Protein AF-A0A536WJ36-F1 (afdb_monomer_lite)

Structure (mmCIF, N/CA/C/O backbone):
data_AF-A0A536WJ36-F1
#
_entry.id   AF-A0A536WJ36-F1
#
loop_
_atom_site.group_PDB
_atom_site.id
_atom_site.type_symbol
_atom_site.label_atom_id
_atom_site.label_alt_id
_atom_site.label_comp_id
_atom_site.label_asym_id
_atom_site.label_entity_id
_atom_site.label_seq_id
_atom_site.pdbx_PDB_ins_code
_atom_site.Cartn_x
_atom_site.Cartn_y
_atom_site.Cartn_z
_atom_site.occupancy
_atom_site.B_iso_or_equiv
_atom_site.auth_seq_id
_atom_site.auth_comp_id
_atom_site.auth_asym_id
_atom_site.auth_atom_id
_atom_site.pdbx_PDB_model_num
ATOM 1 N N . MET A 1 1 ? -19.404 57.285 15.673 1.00 47.88 1 MET A N 1
ATOM 2 C CA . MET A 1 1 ? -17.979 57.408 15.277 1.00 47.88 1 MET A CA 1
ATOM 3 C C . MET A 1 1 ? -17.248 56.062 15.151 1.00 47.88 1 MET A C 1
ATOM 5 O O . MET A 1 1 ? -16.530 55.891 14.179 1.00 47.88 1 MET A O 1
ATOM 9 N N . LYS A 1 2 ? -17.469 55.062 16.027 1.00 43.62 2 LYS A N 1
ATOM 10 C CA . LYS A 1 2 ? -16.792 53.740 15.945 1.00 43.62 2 LYS A CA 1
ATOM 11 C C . LYS A 1 2 ? -17.089 52.897 14.683 1.00 43.62 2 LYS A C 1
ATOM 13 O O . LYS A 1 2 ? -16.228 52.141 14.256 1.00 43.62 2 LYS A O 1
ATOM 18 N N . LYS A 1 3 ? -18.266 53.045 14.057 1.00 44.28 3 LYS A N 1
ATOM 19 C CA . LYS A 1 3 ? -18.639 52.286 12.840 1.00 44.28 3 LYS A CA 1
ATOM 20 C C . LYS A 1 3 ? -17.937 52.771 11.559 1.00 44.28 3 LYS A C 1
ATOM 22 O O . LYS A 1 3 ? -17.765 51.987 10.639 1.00 44.28 3 LYS A O 1
ATOM 27 N N . ILE A 1 4 ? -17.497 54.033 11.518 1.00 52.81 4 ILE A N 1
ATOM 28 C CA . ILE A 1 4 ? -16.804 54.613 10.351 1.00 52.81 4 ILE A CA 1
ATOM 29 C C . ILE A 1 4 ? -15.327 54.191 10.339 1.00 52.81 4 ILE A C 1
ATOM 31 O O . ILE A 1 4 ? -14.784 53.871 9.288 1.00 52.81 4 ILE A O 1
ATOM 35 N N . VAL A 1 5 ? -14.705 54.080 11.517 1.00 52.16 5 VAL A N 1
ATOM 36 C CA . VAL A 1 5 ? -13.317 53.605 11.652 1.00 52.16 5 VAL A CA 1
ATOM 37 C C . VAL A 1 5 ? -13.184 52.130 11.242 1.00 52.16 5 VAL A C 1
ATOM 39 O O . VAL A 1 5 ? -12.212 51.767 10.592 1.00 52.16 5 VAL A O 1
ATOM 42 N N . PHE A 1 6 ? -14.185 51.291 11.536 1.00 48.16 6 PHE A N 1
ATOM 43 C CA . PHE A 1 6 ? -14.167 49.874 11.145 1.00 48.16 6 PHE A CA 1
ATOM 44 C C . PHE A 1 6 ? -14.303 49.670 9.623 1.00 48.16 6 PHE A C 1
ATOM 46 O O . PHE A 1 6 ? -13.659 48.792 9.056 1.00 48.16 6 PHE A O 1
ATOM 53 N N . GLY A 1 7 ? -15.081 50.521 8.941 1.00 46.41 7 GLY A N 1
ATOM 54 C CA . GLY A 1 7 ? -15.243 50.459 7.483 1.00 46.41 7 GLY A CA 1
ATOM 55 C C . GLY A 1 7 ? -13.976 50.831 6.705 1.00 46.41 7 GLY A C 1
ATOM 56 O O . GLY A 1 7 ? -13.679 50.218 5.682 1.00 46.41 7 GLY A O 1
ATOM 57 N N . ILE A 1 8 ? -13.188 51.784 7.215 1.00 54.66 8 ILE A N 1
ATOM 58 C CA . ILE A 1 8 ? -11.946 52.235 6.565 1.00 54.66 8 ILE A CA 1
ATOM 59 C C . ILE A 1 8 ? -10.823 51.193 6.716 1.00 54.66 8 ILE A C 1
ATOM 61 O O . ILE A 1 8 ? -10.043 50.994 5.787 1.00 54.66 8 ILE A O 1
ATOM 65 N N . VAL A 1 9 ? -10.783 50.455 7.831 1.00 54.03 9 VAL A N 1
ATOM 66 C CA . VAL A 1 9 ? -9.806 49.369 8.033 1.00 54.03 9 VAL A CA 1
ATOM 67 C C . VAL A 1 9 ? -10.095 48.171 7.116 1.00 54.03 9 VAL A C 1
ATOM 69 O O . VAL A 1 9 ? -9.166 47.603 6.546 1.00 54.03 9 VAL A O 1
ATOM 72 N N . CYS A 1 10 ? -11.367 47.824 6.888 1.00 50.38 10 CYS A N 1
ATOM 73 C CA . CYS A 1 10 ? -11.729 46.757 5.946 1.00 50.38 10 CYS A CA 1
ATOM 74 C C . CYS A 1 10 ? -11.458 47.127 4.477 1.00 50.38 10 CYS A C 1
ATOM 76 O O . CYS A 1 10 ? -11.066 46.259 3.701 1.00 50.38 10 CYS A O 1
ATOM 78 N N . ALA A 1 11 ? -11.606 48.399 4.094 1.00 50.59 11 ALA A N 1
ATOM 79 C CA . ALA A 1 11 ? -11.288 48.850 2.737 1.00 50.59 11 ALA A CA 1
ATOM 80 C C . ALA A 1 11 ? -9.773 48.842 2.445 1.00 50.59 11 ALA A C 1
ATOM 82 O O . ALA A 1 11 ? -9.368 48.547 1.324 1.00 50.59 11 ALA A O 1
ATOM 83 N N . ALA A 1 12 ? -8.929 49.091 3.454 1.00 52.31 12 ALA A N 1
ATOM 84 C CA . ALA A 1 12 ? -7.472 49.031 3.310 1.00 52.31 12 ALA A CA 1
ATOM 85 C C . ALA A 1 12 ? -6.935 47.591 3.170 1.00 52.31 12 ALA A C 1
ATOM 87 O O . ALA A 1 12 ? -5.929 47.373 2.500 1.00 52.31 12 ALA A O 1
ATOM 88 N N . LEU A 1 13 ? -7.624 46.598 3.743 1.00 53.34 13 LEU A N 1
ATOM 89 C CA . LEU A 1 13 ? -7.269 45.176 3.612 1.00 53.34 13 LEU A CA 1
ATOM 90 C C . LEU A 1 13 ? -7.636 44.579 2.243 1.00 53.34 13 LEU A C 1
ATOM 92 O O . LEU A 1 13 ? -7.017 43.608 1.819 1.00 53.34 13 LEU A O 1
ATOM 96 N N . LEU A 1 14 ? -8.607 45.166 1.537 1.00 54.19 14 LEU A N 1
ATOM 97 C CA . LEU A 1 14 ? -9.043 44.719 0.206 1.00 54.19 14 LEU A CA 1
ATOM 98 C C . LEU A 1 14 ? -8.206 45.302 -0.946 1.00 54.19 14 LEU A C 1
ATOM 100 O O . LEU A 1 14 ? -8.340 44.856 -2.081 1.00 54.19 14 LEU A O 1
ATOM 104 N N . LEU A 1 15 ? -7.337 46.276 -0.659 1.00 52.44 15 LEU A N 1
ATOM 105 C CA . LEU A 1 15 ? -6.450 46.932 -1.629 1.00 52.44 15 LEU A CA 1
ATOM 106 C C . LEU A 1 15 ? -4.984 46.485 -1.516 1.00 52.44 15 LEU A C 1
ATOM 108 O O . LEU A 1 15 ? -4.113 47.090 -2.138 1.00 52.44 15 LEU A O 1
ATOM 112 N N . ALA A 1 16 ? -4.689 45.433 -0.747 1.00 52.72 16 ALA A N 1
ATOM 113 C CA . ALA A 1 16 ? -3.344 44.876 -0.689 1.00 52.72 16 ALA A CA 1
ATOM 114 C C . ALA A 1 16 ? -2.999 44.210 -2.039 1.00 52.72 16 ALA A C 1
ATOM 116 O O . ALA A 1 16 ? -3.649 43.226 -2.409 1.00 52.72 16 ALA A O 1
ATOM 117 N N . PRO A 1 17 ? -2.003 44.707 -2.800 1.00 55.34 17 PRO A N 1
ATOM 118 C CA . PRO A 1 17 ? -1.558 44.016 -4.000 1.00 55.34 17 PRO A CA 1
ATOM 119 C C . PRO A 1 17 ? -1.000 42.637 -3.611 1.00 55.34 17 PRO A C 1
ATOM 121 O O . PRO A 1 17 ? -0.400 42.503 -2.539 1.00 55.34 17 PRO A O 1
ATOM 124 N N . PRO A 1 18 ? -1.167 41.603 -4.454 1.00 55.00 18 PRO A N 1
ATOM 125 C CA . PRO A 1 18 ? -0.574 40.300 -4.194 1.00 55.00 18 PRO A CA 1
ATOM 126 C C . PRO A 1 18 ? 0.939 40.466 -4.031 1.00 55.00 18 PRO A C 1
ATOM 128 O O . PRO A 1 18 ? 1.627 40.970 -4.921 1.00 55.00 18 PRO A O 1
ATOM 131 N N . ALA A 1 19 ? 1.451 40.066 -2.869 1.00 53.03 19 ALA A N 1
ATOM 132 C CA . ALA A 1 19 ? 2.875 40.053 -2.590 1.00 53.03 19 ALA A CA 1
ATOM 133 C C . ALA A 1 19 ? 3.537 38.980 -3.467 1.00 53.03 19 ALA A C 1
ATOM 135 O O . ALA A 1 19 ? 3.628 37.811 -3.095 1.00 53.03 19 ALA A O 1
ATOM 136 N N . PHE A 1 20 ? 3.970 39.363 -4.666 1.00 56.72 20 PHE A N 1
ATOM 137 C CA . P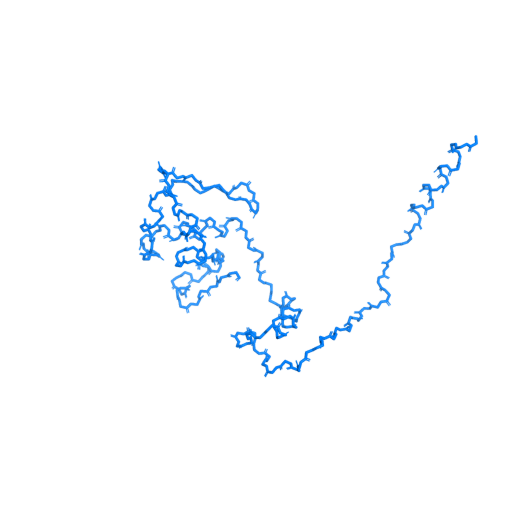HE A 1 20 ? 4.805 38.505 -5.494 1.00 56.72 20 PHE A CA 1
ATOM 138 C C . PHE A 1 20 ? 6.192 38.395 -4.856 1.00 56.72 20 PHE A C 1
ATOM 140 O O . PHE A 1 20 ? 6.824 39.399 -4.528 1.00 56.72 20 PHE A O 1
ATOM 147 N N . ALA A 1 21 ? 6.656 37.160 -4.667 1.00 44.84 21 ALA A N 1
ATOM 148 C CA . ALA A 1 21 ? 7.943 36.851 -4.059 1.00 44.84 21 ALA A CA 1
ATOM 149 C C . ALA A 1 21 ? 9.093 37.625 -4.736 1.00 44.84 21 ALA A C 1
ATOM 151 O O . ALA A 1 21 ? 9.289 37.553 -5.949 1.00 44.84 21 ALA A O 1
ATOM 152 N N . GLN A 1 22 ? 9.875 38.352 -3.934 1.00 57.62 22 GLN A N 1
ATOM 153 C CA . GLN A 1 22 ? 10.857 39.342 -4.400 1.00 57.62 22 GLN A CA 1
ATOM 154 C C . GLN A 1 22 ? 12.098 38.732 -5.084 1.00 57.62 22 GLN A C 1
ATOM 156 O O . GLN A 1 22 ? 12.878 39.447 -5.711 1.00 57.62 22 GLN A O 1
ATOM 161 N N . LYS A 1 23 ? 12.301 37.411 -4.996 1.00 50.81 23 LYS A N 1
ATOM 162 C CA . LYS A 1 23 ? 13.375 36.694 -5.698 1.00 50.81 23 LYS A CA 1
ATOM 163 C C . LYS A 1 23 ? 12.838 35.400 -6.310 1.00 50.81 23 LYS A C 1
ATOM 165 O O . LYS A 1 23 ? 12.254 34.581 -5.612 1.00 50.81 23 LYS A O 1
ATOM 170 N N . LYS A 1 24 ? 13.094 35.203 -7.611 1.00 62.97 24 LYS A N 1
ATOM 171 C CA . LYS A 1 24 ? 12.834 33.940 -8.339 1.00 62.97 24 LYS A CA 1
ATOM 172 C C . LYS A 1 24 ? 13.882 32.855 -8.057 1.00 62.97 24 LYS A C 1
ATOM 174 O O . LYS A 1 24 ? 13.737 31.729 -8.512 1.00 62.97 24 LYS A O 1
ATOM 179 N N . SER A 1 25 ? 14.953 33.208 -7.351 1.00 53.16 25 SER A N 1
ATOM 180 C CA . SER A 1 25 ? 16.072 32.329 -7.024 1.00 53.16 25 SER A CA 1
ATOM 181 C C . SER A 1 25 ? 16.055 31.996 -5.535 1.00 53.16 25 SER A C 1
ATOM 183 O O . SER A 1 25 ? 16.201 32.893 -4.700 1.00 53.16 25 SER A O 1
ATOM 185 N N . LEU A 1 26 ? 15.917 30.714 -5.215 1.00 63.44 26 LEU A N 1
ATOM 186 C CA . LEU A 1 26 ? 16.121 30.179 -3.876 1.00 63.44 26 LEU A CA 1
ATOM 187 C C . LEU A 1 26 ? 17.559 29.651 -3.785 1.00 63.44 26 LEU A C 1
ATOM 189 O O . LEU A 1 26 ? 17.943 28.791 -4.572 1.00 63.44 26 LEU A O 1
ATOM 193 N N . VAL A 1 27 ? 18.350 30.172 -2.845 1.00 64.81 27 VAL A N 1
ATOM 194 C CA . VAL A 1 27 ? 19.687 29.641 -2.538 1.00 64.81 27 VAL A CA 1
ATOM 195 C C . VAL A 1 27 ? 19.559 28.810 -1.272 1.00 64.81 27 VAL A C 1
ATOM 197 O O . VAL A 1 27 ? 19.253 29.342 -0.207 1.00 64.81 27 VAL A O 1
ATOM 200 N N . VAL A 1 28 ? 19.743 27.502 -1.410 1.00 65.75 28 VAL A N 1
ATOM 201 C CA . VAL A 1 28 ? 19.604 26.529 -0.324 1.00 65.75 28 VAL A CA 1
ATOM 202 C C . VAL A 1 28 ? 20.991 26.018 0.020 1.00 65.75 28 VAL A C 1
ATOM 204 O O . VAL A 1 28 ? 21.657 25.441 -0.833 1.00 65.75 28 VAL A O 1
ATOM 207 N N . GLY A 1 29 ? 21.421 26.229 1.262 1.00 62.94 29 GLY A N 1
ATOM 208 C CA . GLY A 1 29 ? 22.635 25.631 1.807 1.00 62.94 29 GLY A CA 1
ATOM 209 C C . GLY A 1 29 ? 22.272 24.634 2.901 1.00 62.94 29 GLY A C 1
ATOM 210 O O . GLY A 1 29 ? 21.521 24.974 3.814 1.00 62.94 29 GLY A O 1
ATOM 211 N N . MET A 1 30 ? 22.801 23.416 2.821 1.00 64.44 30 MET A N 1
ATOM 212 C CA . MET A 1 30 ? 22.748 22.448 3.914 1.00 64.44 30 MET A CA 1
ATOM 213 C C . MET A 1 30 ? 24.099 22.471 4.633 1.00 64.44 30 MET A C 1
ATOM 215 O O . MET A 1 30 ? 25.130 22.371 3.979 1.00 64.44 30 MET A O 1
ATOM 219 N N . GLY A 1 31 ? 24.112 22.605 5.964 1.00 65.75 31 GLY A N 1
ATOM 220 C CA . GLY A 1 31 ? 25.336 22.596 6.784 1.00 65.75 31 GLY A CA 1
ATOM 221 C C . GLY A 1 31 ? 25.955 21.201 6.923 1.00 65.75 31 GLY A C 1
ATOM 222 O O . GLY A 1 31 ? 26.223 20.757 8.034 1.00 65.75 31 GLY A O 1
ATOM 223 N N . SER A 1 32 ? 26.097 20.480 5.814 1.00 63.97 32 SER A N 1
ATOM 224 C CA . SER A 1 32 ? 26.619 19.121 5.748 1.00 63.97 32 SER A CA 1
ATOM 225 C C . SER A 1 32 ? 27.728 19.023 4.703 1.00 63.97 32 SER A C 1
ATOM 227 O O . SER A 1 32 ? 27.882 19.925 3.883 1.00 63.97 32 SER A O 1
ATOM 229 N N . ALA A 1 33 ? 28.515 17.948 4.755 1.00 64.75 33 ALA A N 1
ATOM 230 C CA . ALA A 1 33 ? 29.504 17.668 3.721 1.00 64.75 33 ALA A CA 1
ATOM 231 C C . ALA A 1 33 ? 28.817 17.510 2.350 1.00 64.75 33 ALA A C 1
ATOM 233 O O . ALA A 1 33 ? 27.639 17.148 2.292 1.00 64.75 33 ALA A O 1
ATOM 234 N N . ASP A 1 34 ? 29.554 17.790 1.269 1.00 61.03 34 ASP A N 1
ATOM 235 C CA . ASP A 1 34 ? 29.057 17.657 -0.105 1.00 61.03 34 ASP A CA 1
ATOM 236 C C . ASP A 1 34 ? 28.405 16.291 -0.343 1.00 61.03 34 ASP A C 1
ATOM 238 O O . ASP A 1 34 ? 28.834 15.274 0.213 1.00 61.03 34 ASP A O 1
ATOM 242 N N . ALA A 1 35 ? 27.386 16.272 -1.207 1.00 60.16 35 ALA A N 1
ATOM 243 C CA . ALA A 1 35 ? 26.695 15.047 -1.581 1.00 60.16 35 ALA A CA 1
ATOM 244 C C . ALA A 1 35 ? 27.693 14.076 -2.230 1.00 60.16 35 ALA A C 1
ATOM 246 O O . ALA A 1 35 ? 28.082 14.232 -3.388 1.00 60.16 35 ALA A O 1
ATOM 247 N N . GLY A 1 36 ? 28.129 13.068 -1.473 1.00 63.53 36 GLY A N 1
ATOM 248 C CA . GLY A 1 36 ? 29.160 12.131 -1.922 1.00 63.53 36 GLY A CA 1
ATOM 249 C C . GLY A 1 36 ? 28.674 11.200 -3.036 1.00 63.53 36 GLY A C 1
ATOM 250 O O . GLY A 1 36 ? 29.480 10.657 -3.790 1.00 63.53 36 GLY A O 1
ATOM 251 N N . LYS A 1 37 ? 27.355 11.004 -3.151 1.00 64.94 37 LYS A N 1
ATOM 252 C CA . LYS A 1 37 ? 26.716 10.202 -4.198 1.00 64.94 37 LYS A CA 1
ATOM 253 C C . LYS A 1 37 ? 25.481 10.936 -4.706 1.00 64.94 37 LYS A C 1
ATOM 255 O O . LYS A 1 37 ? 24.547 11.176 -3.951 1.00 64.94 37 LYS A O 1
ATOM 260 N N . LEU A 1 38 ? 25.473 11.253 -5.997 1.00 68.31 38 LEU A N 1
ATOM 261 C CA . LEU A 1 38 ? 24.350 11.922 -6.667 1.00 68.31 38 LEU A CA 1
ATOM 262 C C . LEU A 1 38 ? 23.318 10.941 -7.245 1.00 68.31 38 LEU A C 1
ATOM 264 O O . LEU A 1 38 ? 22.341 11.370 -7.852 1.00 68.31 38 LEU A O 1
ATOM 268 N N . ASP A 1 39 ? 23.527 9.634 -7.067 1.00 66.31 39 ASP A N 1
ATOM 269 C CA . ASP A 1 39 ? 22.554 8.610 -7.442 1.00 66.31 39 ASP A CA 1
ATOM 270 C C . ASP A 1 39 ? 21.519 8.437 -6.311 1.00 66.31 39 ASP A C 1
ATOM 272 O O . ASP A 1 39 ? 21.875 7.926 -5.240 1.00 66.31 39 ASP A O 1
ATOM 276 N N . PRO A 1 40 ? 20.244 8.819 -6.521 1.00 64.19 40 PRO A N 1
ATOM 277 C CA . PRO 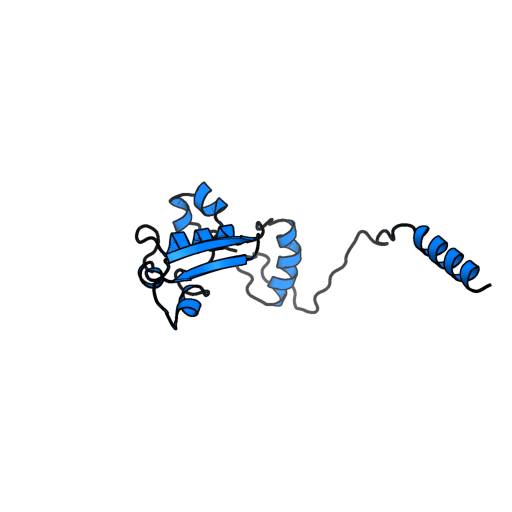A 1 40 ? 19.203 8.718 -5.501 1.00 64.19 40 PRO A CA 1
ATOM 278 C C . PRO A 1 40 ? 18.903 7.276 -5.062 1.00 64.19 40 PRO A C 1
ATOM 280 O O . PRO A 1 40 ? 18.346 7.083 -3.984 1.00 64.19 40 PRO A O 1
ATOM 283 N N . HIS A 1 41 ? 19.294 6.260 -5.837 1.00 65.88 41 HIS A N 1
ATOM 284 C CA . HIS A 1 41 ? 19.142 4.854 -5.454 1.00 65.88 41 HIS A CA 1
ATOM 285 C C . HIS A 1 41 ? 20.280 4.338 -4.566 1.00 65.88 41 HIS A C 1
ATOM 287 O O . HIS A 1 41 ? 20.119 3.314 -3.902 1.00 65.88 41 HIS A O 1
ATOM 293 N N . ILE A 1 42 ? 21.422 5.030 -4.529 1.00 65.25 42 ILE A N 1
ATOM 294 C CA . ILE A 1 42 ? 22.617 4.615 -3.772 1.00 65.25 42 ILE A CA 1
ATOM 295 C C . ILE A 1 42 ? 22.879 5.557 -2.583 1.00 65.25 42 ILE A C 1
ATOM 297 O O . ILE A 1 42 ? 23.562 5.194 -1.621 1.00 65.25 42 ILE A O 1
ATOM 301 N N . ALA A 1 43 ? 22.331 6.769 -2.619 1.00 62.69 43 ALA A N 1
ATOM 302 C CA . ALA A 1 43 ? 22.485 7.771 -1.580 1.00 62.69 43 ALA A CA 1
ATOM 303 C C . ALA A 1 43 ? 21.567 7.494 -0.372 1.00 62.69 43 ALA A C 1
ATOM 305 O O . ALA A 1 43 ? 20.381 7.820 -0.356 1.00 62.69 43 ALA A O 1
ATOM 306 N N . SER A 1 44 ? 22.119 6.866 0.669 1.00 63.38 44 SER A N 1
ATOM 307 C CA . SER A 1 44 ? 21.371 6.480 1.874 1.00 63.38 44 SER A CA 1
ATOM 308 C C . SER A 1 44 ? 21.571 7.415 3.070 1.00 63.38 44 SER A C 1
ATOM 310 O O . SER A 1 44 ? 20.898 7.224 4.088 1.00 63.38 44 SER A O 1
ATOM 312 N N . THR A 1 45 ? 22.474 8.399 2.987 1.00 69.69 45 THR A N 1
ATOM 313 C CA . THR A 1 45 ? 22.799 9.277 4.119 1.00 69.69 45 THR A CA 1
ATOM 314 C C . THR A 1 45 ? 21.748 10.379 4.300 1.00 69.69 45 THR A C 1
ATOM 316 O O . THR A 1 45 ? 21.092 10.807 3.351 1.00 69.69 45 THR A O 1
ATOM 319 N N . THR A 1 46 ? 21.550 10.831 5.542 1.00 67.19 46 THR A N 1
ATOM 320 C CA . THR A 1 46 ? 20.565 11.874 5.887 1.00 67.19 46 THR A CA 1
ATOM 321 C C . THR A 1 46 ? 20.756 13.186 5.107 1.00 67.19 46 THR A C 1
ATOM 323 O O . THR A 1 46 ? 19.749 13.733 4.654 1.00 67.19 46 THR A O 1
ATOM 326 N N . PRO A 1 47 ? 21.992 13.686 4.894 1.00 66.56 47 PRO A N 1
ATOM 327 C CA . PRO A 1 47 ? 22.220 14.885 4.088 1.00 66.56 47 PRO A CA 1
ATOM 328 C C . PRO A 1 47 ? 21.825 14.709 2.621 1.00 66.56 47 PRO A C 1
ATOM 330 O O . PRO A 1 47 ? 21.101 15.540 2.069 1.00 66.56 47 PRO A O 1
ATOM 333 N N . ASP A 1 48 ? 22.223 13.585 2.017 1.00 66.00 48 ASP A N 1
ATOM 334 C CA . ASP A 1 48 ? 21.926 13.306 0.613 1.00 66.00 48 ASP A CA 1
ATOM 335 C C . ASP A 1 48 ? 20.413 13.232 0.383 1.00 66.00 48 ASP A C 1
ATOM 337 O O . ASP A 1 48 ? 19.891 13.815 -0.562 1.00 66.00 48 ASP A O 1
ATOM 341 N N . LYS A 1 49 ? 19.673 12.583 1.291 1.00 65.19 49 LYS A N 1
ATOM 342 C CA . LYS A 1 49 ? 18.211 12.482 1.194 1.00 65.19 49 LYS A CA 1
ATOM 343 C C . LYS A 1 49 ? 17.522 13.842 1.217 1.00 65.19 49 LYS A C 1
ATOM 345 O O . LYS A 1 49 ? 16.536 14.013 0.510 1.00 65.19 49 LYS A O 1
ATOM 350 N N . GLY A 1 50 ? 18.015 14.807 1.995 1.00 70.38 50 GLY A N 1
ATOM 351 C CA . GLY A 1 50 ? 17.428 16.148 2.049 1.00 70.38 50 GLY A CA 1
ATOM 352 C C . GLY A 1 50 ? 17.614 16.919 0.739 1.00 70.38 50 GLY A C 1
ATOM 353 O O . GLY A 1 50 ? 16.645 17.451 0.198 1.00 70.38 50 GLY A O 1
ATOM 354 N N . LEU A 1 51 ? 18.837 16.929 0.199 1.00 69.94 51 LEU A N 1
ATOM 355 C CA . LEU A 1 51 ? 19.161 17.657 -1.030 1.00 69.94 51 LEU A CA 1
ATOM 356 C C . LEU A 1 51 ? 18.577 16.973 -2.275 1.00 69.94 51 LEU A C 1
ATOM 358 O O . LEU A 1 51 ? 17.940 17.627 -3.101 1.00 69.94 51 LEU A O 1
ATOM 362 N N . LEU A 1 52 ? 18.736 15.651 -2.387 1.00 70.00 52 LEU A N 1
ATOM 363 C CA . LEU A 1 52 ? 18.227 14.878 -3.519 1.00 70.00 52 LEU A CA 1
ATOM 364 C C . LEU A 1 52 ? 16.695 14.873 -3.543 1.00 70.00 52 LEU A C 1
ATOM 366 O O . LEU A 1 52 ? 16.118 15.000 -4.615 1.00 70.00 52 LEU A O 1
ATOM 370 N N . SER A 1 53 ? 16.017 14.830 -2.391 1.00 67.00 53 SER A N 1
ATOM 371 C CA . SER A 1 53 ? 14.556 14.994 -2.322 1.00 67.00 53 SER A CA 1
ATOM 372 C C . SER A 1 53 ? 14.109 16.332 -2.924 1.00 67.00 53 SER A C 1
ATOM 374 O O . SER A 1 53 ? 13.158 16.376 -3.701 1.00 67.00 53 SER A O 1
ATOM 376 N N . TRP A 1 54 ? 14.828 17.427 -2.660 1.00 67.69 54 TRP A N 1
ATOM 377 C CA . TRP A 1 54 ? 14.486 18.741 -3.218 1.00 67.69 54 TRP A CA 1
ATOM 378 C C . TRP A 1 54 ? 14.770 18.841 -4.722 1.00 67.69 54 TRP A C 1
ATOM 380 O O . TRP A 1 54 ? 13.981 19.439 -5.451 1.00 67.69 54 TRP A O 1
ATOM 390 N N . MET A 1 55 ? 15.863 18.239 -5.199 1.00 69.12 55 MET A N 1
ATOM 391 C CA . MET A 1 55 ? 16.223 18.227 -6.622 1.00 69.12 55 MET A CA 1
ATOM 392 C C . MET A 1 55 ? 15.318 17.307 -7.448 1.00 69.12 55 MET A C 1
ATOM 394 O O . MET A 1 55 ? 14.876 17.675 -8.537 1.00 69.12 55 MET A O 1
ATOM 398 N N . PHE A 1 56 ? 15.040 16.107 -6.939 1.00 64.44 56 PHE A N 1
ATOM 399 C CA . PHE A 1 56 ? 14.393 15.049 -7.700 1.00 64.44 56 PHE A CA 1
ATOM 400 C C . PHE A 1 56 ? 12.889 14.969 -7.478 1.00 64.44 56 PHE A C 1
ATOM 402 O O . PHE A 1 56 ? 12.220 14.614 -8.430 1.00 64.44 56 PHE A O 1
ATOM 409 N N . ASN A 1 57 ? 12.291 15.375 -6.353 1.00 60.03 57 ASN A N 1
ATOM 410 C CA . ASN A 1 57 ? 10.819 15.313 -6.235 1.00 60.03 57 ASN A CA 1
ATOM 411 C C . ASN A 1 57 ? 10.094 16.265 -7.206 1.00 60.03 57 ASN A C 1
ATOM 413 O O . ASN A 1 57 ? 8.937 16.038 -7.552 1.00 60.03 57 ASN A O 1
ATOM 417 N N . GLY A 1 58 ? 10.766 17.320 -7.685 1.00 56.66 58 GLY A N 1
ATOM 418 C CA . GLY A 1 58 ? 10.244 18.175 -8.757 1.00 56.66 58 GLY A CA 1
ATOM 419 C C . GLY A 1 58 ? 10.322 17.541 -10.155 1.00 56.66 58 GLY A C 1
ATOM 420 O O . GLY A 1 58 ? 9.514 17.872 -11.023 1.00 56.66 58 GLY A O 1
ATOM 421 N N . LEU A 1 59 ? 11.275 16.627 -10.372 1.00 57.97 59 LEU A N 1
ATOM 422 C CA . LEU A 1 59 ? 11.548 15.960 -11.656 1.00 57.97 59 LEU A CA 1
ATOM 423 C C . LEU A 1 59 ? 10.914 14.563 -11.741 1.00 57.97 59 LEU A C 1
ATOM 425 O O . LEU A 1 59 ? 10.470 14.124 -12.799 1.00 57.97 59 LEU A O 1
ATOM 429 N N . VAL A 1 60 ? 10.842 13.879 -10.608 1.00 55.22 60 VAL A N 1
ATOM 430 C CA . VAL A 1 60 ? 10.234 12.579 -10.391 1.00 55.22 60 VAL A CA 1
ATOM 431 C C . VAL A 1 60 ? 8.865 12.868 -9.801 1.00 55.22 60 VAL A C 1
ATOM 433 O O . VAL A 1 60 ? 8.694 12.983 -8.591 1.00 55.22 60 VAL A O 1
ATOM 436 N N . ARG A 1 61 ? 7.865 13.025 -10.671 1.00 52.78 61 ARG A N 1
ATOM 437 C CA . ARG A 1 61 ? 6.463 13.014 -10.246 1.00 52.78 61 ARG A CA 1
ATOM 438 C C . ARG A 1 61 ? 6.117 11.605 -9.767 1.00 52.78 61 ARG A C 1
ATOM 440 O O . ARG A 1 61 ? 5.467 10.850 -10.487 1.00 52.78 61 ARG A O 1
ATOM 447 N N . VAL A 1 62 ? 6.562 11.240 -8.566 1.00 58.03 62 VAL A N 1
ATOM 448 C CA . VAL A 1 62 ? 5.971 10.120 -7.840 1.00 58.03 62 VAL A CA 1
ATOM 449 C C . VAL A 1 62 ? 4.516 10.519 -7.645 1.00 58.03 62 VAL A C 1
ATOM 451 O O . VAL A 1 62 ? 4.214 11.535 -7.017 1.00 58.03 62 VAL A O 1
ATOM 454 N N . ARG A 1 63 ? 3.612 9.806 -8.321 1.00 67.88 63 ARG A N 1
ATOM 455 C CA . ARG A 1 63 ? 2.176 10.037 -8.174 1.00 67.88 63 ARG A CA 1
ATOM 456 C C . ARG A 1 63 ? 1.856 9.935 -6.685 1.00 67.88 63 ARG A C 1
ATOM 458 O O . ARG A 1 63 ? 2.320 9.013 -6.023 1.00 67.88 63 ARG A O 1
ATOM 465 N N . GLU A 1 64 ? 1.050 10.866 -6.191 1.00 74.31 64 GLU A N 1
ATOM 466 C CA . GLU A 1 64 ? 0.558 10.816 -4.820 1.00 74.31 64 GLU A CA 1
ATOM 467 C C . GLU A 1 64 ? -0.072 9.448 -4.539 1.00 74.31 64 GLU A C 1
ATOM 469 O O . GLU A 1 64 ? -0.925 8.975 -5.299 1.00 74.31 64 GLU A O 1
ATOM 474 N N . PHE A 1 65 ? 0.386 8.808 -3.466 1.00 80.00 65 PHE A N 1
ATOM 475 C CA . PHE A 1 65 ? -0.171 7.547 -3.014 1.00 80.00 65 PHE A CA 1
ATOM 476 C C . PHE A 1 65 ? -1.570 7.784 -2.449 1.00 80.00 65 PHE A C 1
ATOM 478 O O . PHE A 1 65 ? -1.765 8.650 -1.598 1.00 80.00 65 PHE A O 1
ATOM 485 N N . THR A 1 66 ? -2.545 7.021 -2.936 1.00 89.12 66 THR A N 1
ATOM 486 C CA . THR A 1 66 ? -3.953 7.169 -2.551 1.00 89.12 66 THR A CA 1
ATOM 487 C C . THR A 1 66 ? -4.484 5.918 -1.861 1.00 89.12 66 THR A C 1
ATOM 489 O O . THR A 1 66 ? -3.912 4.833 -1.970 1.00 89.12 66 THR A O 1
ATOM 492 N N . ALA A 1 67 ? -5.627 6.043 -1.191 1.00 88.44 67 ALA A N 1
ATOM 493 C CA . ALA A 1 67 ? -6.341 4.915 -0.602 1.00 88.44 67 ALA A CA 1
ATOM 494 C C . ALA A 1 67 ? -6.693 3.824 -1.636 1.00 88.44 67 ALA A C 1
ATOM 496 O O . ALA A 1 67 ? -6.739 2.647 -1.281 1.00 88.44 67 ALA A O 1
ATOM 497 N N . ASP A 1 68 ? -6.851 4.174 -2.919 1.00 88.94 68 ASP A N 1
ATOM 498 C CA . ASP A 1 68 ? -7.021 3.201 -4.007 1.00 88.94 68 ASP A CA 1
ATOM 499 C C . ASP A 1 68 ? -5.778 2.326 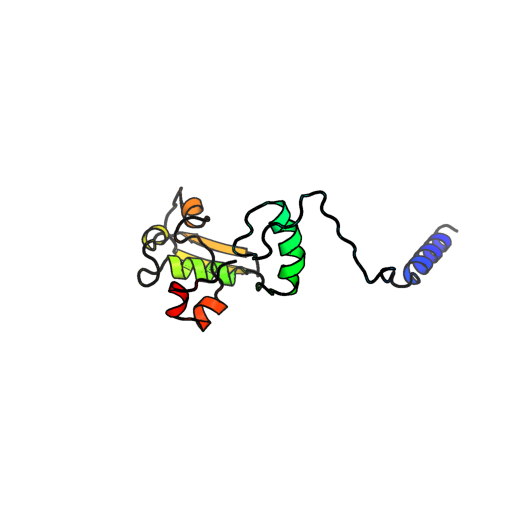-4.215 1.00 88.94 68 ASP A C 1
ATOM 501 O O . ASP A 1 68 ? -5.890 1.122 -4.456 1.00 88.94 68 ASP A O 1
ATOM 505 N N . ASP A 1 69 ? -4.588 2.922 -4.115 1.00 88.88 69 ASP A N 1
ATOM 506 C CA . ASP A 1 69 ? -3.315 2.211 -4.234 1.00 88.88 69 ASP A CA 1
ATOM 507 C C . ASP A 1 69 ? -3.112 1.276 -3.025 1.00 88.88 69 ASP A C 1
ATOM 509 O O . ASP A 1 69 ? -2.699 0.123 -3.182 1.00 88.88 69 ASP A O 1
ATOM 513 N N . ALA A 1 70 ? -3.507 1.719 -1.827 1.00 88.88 70 ALA A N 1
ATOM 514 C CA . ALA A 1 70 ? -3.515 0.889 -0.621 1.00 88.88 70 ALA A CA 1
ATOM 515 C C . ALA A 1 70 ? -4.500 -0.287 -0.727 1.00 88.88 70 ALA A C 1
ATOM 517 O O . ALA A 1 70 ? -4.136 -1.436 -0.466 1.00 88.88 70 ALA A O 1
ATOM 518 N N . ALA A 1 71 ? -5.735 -0.035 -1.168 1.00 90.19 71 ALA A N 1
ATOM 519 C CA . ALA A 1 71 ? -6.745 -1.074 -1.340 1.00 90.19 71 ALA A CA 1
ATOM 520 C C . ALA A 1 71 ? -6.328 -2.108 -2.396 1.00 90.19 71 ALA A C 1
ATOM 522 O O . ALA A 1 71 ? -6.490 -3.316 -2.192 1.00 90.19 71 ALA A O 1
ATOM 523 N N . TYR A 1 72 ? -5.735 -1.650 -3.502 1.00 91.25 72 TYR A N 1
ATOM 524 C CA . TYR A 1 72 ? -5.154 -2.525 -4.515 1.00 91.25 72 TYR A CA 1
ATOM 525 C C . TYR A 1 72 ? -4.030 -3.394 -3.939 1.00 91.25 72 TYR A C 1
ATOM 527 O O . TYR A 1 72 ? -4.019 -4.608 -4.155 1.00 91.25 72 TYR A O 1
ATOM 535 N N . SER A 1 73 ? -3.126 -2.791 -3.163 1.00 90.12 73 SER A N 1
ATOM 536 C CA . SER A 1 73 ? -2.007 -3.490 -2.523 1.00 90.12 73 SER A CA 1
ATOM 537 C C . SER A 1 73 ? -2.500 -4.595 -1.587 1.00 90.12 73 SER A C 1
ATOM 539 O O . SER A 1 73 ? -2.073 -5.740 -1.724 1.00 90.12 73 SER A O 1
ATOM 541 N N . ILE A 1 74 ? -3.482 -4.304 -0.726 1.00 89.81 74 ILE A N 1
ATOM 542 C CA . ILE A 1 74 ? -4.075 -5.290 0.193 1.00 89.81 74 ILE A CA 1
ATOM 543 C C . ILE A 1 74 ? -4.765 -6.420 -0.582 1.00 89.81 74 ILE A C 1
ATOM 545 O O . ILE A 1 74 ? -4.595 -7.599 -0.260 1.00 89.81 74 ILE A O 1
ATOM 549 N N . LYS A 1 75 ? -5.515 -6.097 -1.643 1.00 89.69 75 LYS A N 1
ATOM 550 C CA . LYS A 1 75 ? -6.181 -7.108 -2.478 1.00 89.69 75 LYS A CA 1
ATOM 551 C C . LYS A 1 75 ? -5.172 -8.021 -3.174 1.00 89.69 75 LYS A C 1
ATOM 553 O O . LYS A 1 75 ? -5.374 -9.234 -3.228 1.00 89.69 75 LYS A O 1
ATOM 558 N N . ARG A 1 76 ? -4.072 -7.456 -3.673 1.00 88.81 76 ARG A N 1
ATOM 559 C CA . ARG A 1 76 ? -2.963 -8.215 -4.261 1.00 88.81 76 ARG A CA 1
ATOM 560 C C . ARG A 1 76 ? -2.261 -9.079 -3.214 1.00 88.81 76 ARG A C 1
ATOM 562 O O . ARG A 1 76 ? -1.959 -10.238 -3.489 1.00 88.81 76 ARG A O 1
ATOM 569 N N . ALA A 1 77 ? -2.032 -8.552 -2.014 1.00 88.81 77 ALA A N 1
ATOM 570 C CA . ALA A 1 77 ? -1.432 -9.295 -0.911 1.00 88.81 77 ALA A CA 1
ATOM 571 C C . ALA A 1 77 ? -2.303 -10.482 -0.475 1.00 88.81 77 ALA A C 1
ATOM 573 O O . ALA A 1 77 ? -1.764 -11.535 -0.150 1.00 88.81 77 ALA A O 1
ATOM 574 N N . SER A 1 78 ? -3.629 -10.337 -0.558 1.00 88.50 78 SER A N 1
ATOM 575 C CA . SER A 1 78 ? -4.625 -11.360 -0.204 1.00 88.50 78 SER A CA 1
ATOM 576 C C . SER A 1 78 ? -4.787 -12.477 -1.241 1.00 88.50 78 SER A C 1
ATOM 578 O O . SER A 1 78 ? -5.444 -13.481 -0.969 1.00 88.50 78 SER A O 1
ATOM 580 N N . ASN A 1 79 ? -4.220 -12.333 -2.440 1.00 88.81 79 ASN A N 1
ATOM 581 C CA . ASN A 1 79 ? -4.379 -13.303 -3.519 1.00 88.81 79 ASN A CA 1
ATOM 582 C C . ASN A 1 79 ? -3.180 -14.267 -3.587 1.00 88.81 79 ASN A C 1
ATOM 584 O O . ASN A 1 79 ? -2.044 -13.846 -3.803 1.00 88.81 79 ASN A O 1
ATOM 588 N N . LYS A 1 80 ? -3.456 -15.575 -3.473 1.00 87.94 80 LYS A N 1
ATOM 589 C CA . LYS A 1 80 ? -2.462 -16.666 -3.543 1.00 87.94 80 LYS A CA 1
ATOM 590 C C . LYS A 1 80 ? -1.639 -16.668 -4.832 1.00 87.94 80 LYS A C 1
ATOM 592 O O . LYS A 1 80 ? -0.487 -17.079 -4.811 1.00 87.94 80 LYS A O 1
ATOM 597 N N . ALA A 1 81 ? -2.215 -16.217 -5.946 1.00 85.94 81 ALA A N 1
ATOM 598 C CA . ALA A 1 81 ? -1.509 -16.162 -7.225 1.00 85.94 81 ALA A CA 1
ATOM 599 C C . ALA A 1 81 ? -0.446 -15.051 -7.268 1.00 85.94 81 ALA A C 1
ATOM 601 O O . ALA A 1 81 ? 0.491 -15.123 -8.055 1.00 85.94 81 ALA A O 1
ATOM 602 N N . THR A 1 82 ? -0.592 -14.014 -6.438 1.00 83.69 82 THR A N 1
ATOM 603 C CA . THR A 1 82 ? 0.260 -12.816 -6.475 1.00 83.69 82 THR A CA 1
ATOM 604 C C . THR A 1 82 ? 1.083 -12.605 -5.207 1.00 83.69 82 THR A C 1
ATOM 606 O O . THR A 1 82 ? 1.914 -11.696 -5.178 1.00 83.69 82 THR A O 1
ATOM 609 N N . SER A 1 83 ? 0.857 -13.405 -4.161 1.00 84.19 83 SER A N 1
ATOM 610 C CA . SER A 1 83 ? 1.483 -13.250 -2.849 1.00 84.19 83 SER A CA 1
ATOM 611 C C . SER A 1 83 ? 1.628 -14.585 -2.122 1.00 84.19 83 SER A C 1
ATOM 613 O O . SER A 1 83 ? 0.642 -15.280 -1.877 1.00 84.19 83 SER A O 1
ATOM 615 N N . SER A 1 84 ? 2.847 -14.890 -1.674 1.00 87.44 84 SER A N 1
ATOM 616 C CA . SER A 1 84 ? 3.125 -16.024 -0.780 1.00 87.44 84 SER A CA 1
ATOM 617 C C . SER A 1 84 ? 2.587 -15.816 0.644 1.00 87.44 84 SER A C 1
ATOM 619 O O . SER A 1 84 ? 2.533 -16.763 1.422 1.00 87.44 84 SER A O 1
ATOM 621 N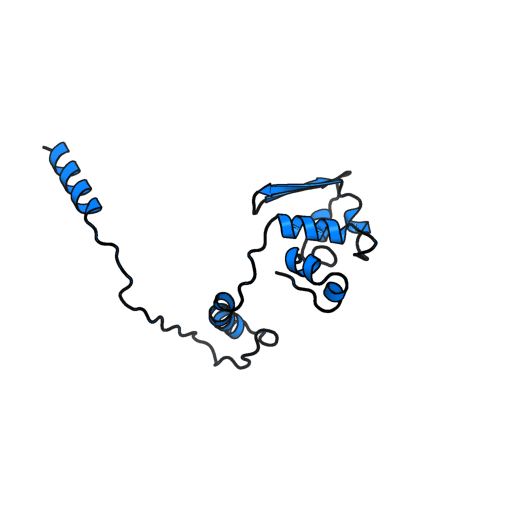 N . TYR A 1 85 ? 2.173 -14.590 0.985 1.00 86.25 85 TYR A N 1
ATOM 622 C CA . TYR A 1 85 ? 1.689 -14.192 2.313 1.00 86.25 85 TYR A CA 1
ATOM 623 C C . TYR A 1 85 ? 0.167 -14.028 2.365 1.00 86.25 85 TYR A C 1
ATOM 625 O O . TYR A 1 85 ? -0.376 -13.496 3.327 1.00 86.25 85 TYR A O 1
ATOM 633 N N . SER A 1 86 ? -0.559 -14.496 1.345 1.00 87.44 86 SER A N 1
ATOM 634 C CA . SER A 1 86 ? -2.021 -14.361 1.265 1.00 87.44 86 SER A CA 1
ATOM 635 C C . SER A 1 86 ? -2.776 -14.940 2.460 1.00 87.44 86 SER A C 1
ATOM 637 O O . SER A 1 86 ? -3.897 -14.526 2.742 1.00 87.44 86 SER A O 1
ATOM 639 N N . ASN A 1 87 ? -2.179 -15.903 3.166 1.00 88.12 87 ASN A N 1
ATOM 640 C CA . ASN A 1 87 ? -2.793 -16.523 4.338 1.00 88.12 87 ASN A CA 1
ATOM 641 C C . ASN A 1 87 ? -2.949 -15.533 5.506 1.00 88.12 87 ASN A C 1
ATOM 643 O O . ASN A 1 87 ? -3.964 -15.599 6.202 1.00 88.12 87 ASN A O 1
ATOM 647 N N . ASP A 1 88 ? -2.032 -14.573 5.654 1.00 86.12 88 ASP A N 1
ATOM 648 C CA . ASP A 1 88 ? -2.081 -13.535 6.700 1.00 86.12 88 ASP A CA 1
ATOM 649 C C . ASP A 1 88 ? -3.282 -12.589 6.509 1.00 86.12 88 ASP A C 1
ATOM 651 O O . ASP A 1 88 ? -3.786 -11.982 7.453 1.00 86.12 88 ASP A O 1
ATOM 655 N N . TYR A 1 89 ? -3.800 -12.525 5.281 1.00 87.88 89 TYR A N 1
ATOM 656 C CA . TYR A 1 89 ? -4.934 -11.696 4.878 1.00 87.88 89 TYR A CA 1
ATOM 657 C C . TYR A 1 89 ? -6.253 -12.476 4.779 1.00 87.88 89 TYR A C 1
ATOM 659 O O . TYR A 1 89 ? -7.281 -11.913 4.413 1.00 87.88 89 TYR A O 1
ATOM 667 N N . SER A 1 90 ? -6.269 -13.766 5.125 1.00 87.62 90 SER A N 1
ATOM 668 C CA . SER A 1 90 ? -7.461 -14.627 5.011 1.00 87.62 90 SER A CA 1
ATOM 669 C C . SER A 1 90 ? -8.662 -14.148 5.841 1.00 87.62 90 SER A C 1
ATOM 671 O O . SER A 1 90 ? -9.817 -14.419 5.492 1.00 87.62 90 SER A O 1
ATOM 673 N N . ALA A 1 91 ? -8.387 -13.411 6.919 1.00 88.38 91 ALA A N 1
ATOM 674 C CA . ALA A 1 91 ? -9.385 -12.797 7.783 1.00 88.38 91 ALA A CA 1
ATOM 675 C C . ALA A 1 91 ? -9.972 -11.494 7.219 1.00 88.38 91 ALA A C 1
ATOM 677 O O . ALA A 1 91 ? -10.942 -10.999 7.783 1.00 88.38 91 ALA A O 1
ATOM 678 N N . VAL A 1 92 ? -9.431 -10.935 6.131 1.00 90.12 92 VAL A N 1
ATOM 679 C CA . VAL A 1 92 ? -10.003 -9.751 5.478 1.00 90.12 92 VAL A CA 1
ATOM 680 C C . VAL A 1 92 ? -11.309 -10.140 4.785 1.00 90.12 92 VAL A C 1
ATOM 682 O O . VAL A 1 92 ? -11.357 -11.073 3.983 1.00 90.12 92 VAL A O 1
ATOM 685 N N . ASP A 1 93 ? -12.385 -9.433 5.119 1.00 89.75 93 ASP A N 1
ATOM 686 C CA . ASP A 1 93 ? -13.691 -9.570 4.474 1.00 89.75 93 ASP A CA 1
ATOM 687 C C . ASP A 1 93 ? -13.849 -8.547 3.348 1.00 89.75 93 ASP A C 1
ATOM 689 O O . ASP A 1 93 ? -14.056 -8.900 2.187 1.00 89.75 93 ASP A O 1
ATOM 693 N N . LYS A 1 94 ? -13.698 -7.261 3.687 1.00 89.12 94 LYS A N 1
ATOM 694 C CA . LYS A 1 94 ? -13.892 -6.142 2.758 1.00 89.12 94 LYS A CA 1
ATOM 695 C C . LYS A 1 94 ? -12.835 -5.069 2.953 1.00 89.12 94 LYS A C 1
ATOM 697 O O . LYS A 1 94 ? -12.428 -4.791 4.079 1.00 89.12 94 LYS A O 1
ATOM 702 N N . VAL A 1 95 ? -12.447 -4.442 1.848 1.00 91.62 95 VAL A N 1
ATOM 703 C CA . VAL A 1 95 ? -11.602 -3.246 1.819 1.00 91.62 95 VAL A CA 1
ATOM 704 C C . VAL A 1 95 ? -12.353 -2.187 1.025 1.00 91.62 95 VAL A C 1
ATOM 706 O O . VAL A 1 95 ? -12.621 -2.378 -0.160 1.00 91.62 95 VAL A O 1
ATOM 709 N N . GLU A 1 96 ? -12.730 -1.105 1.693 1.00 90.69 96 GLU A N 1
ATOM 710 C CA . GLU A 1 96 ? -13.559 -0.034 1.147 1.00 90.69 96 GLU A CA 1
ATOM 711 C C . GLU A 1 96 ? -12.767 1.273 1.169 1.00 90.69 96 GLU A C 1
ATOM 713 O O . GLU A 1 96 ? -12.228 1.663 2.204 1.00 90.69 96 GLU A O 1
ATOM 718 N N . VAL A 1 97 ? -12.694 1.957 0.031 1.00 92.94 97 VAL A N 1
ATOM 719 C CA . VAL A 1 97 ? -12.100 3.294 -0.058 1.00 92.94 97 VAL A CA 1
ATOM 720 C C . VAL A 1 97 ? -13.191 4.302 0.283 1.00 92.94 97 VAL A C 1
ATOM 722 O O . VAL A 1 97 ? -14.202 4.371 -0.412 1.00 92.94 97 VAL A O 1
ATOM 725 N N . LEU A 1 98 ? -13.017 5.035 1.383 1.00 88.75 98 LEU A N 1
ATOM 726 C CA . LEU A 1 98 ? -13.988 6.033 1.840 1.00 88.75 98 LEU A CA 1
ATOM 727 C C . LEU A 1 98 ? -13.704 7.406 1.222 1.00 88.75 98 LEU A C 1
ATOM 729 O O . LEU A 1 98 ? -14.627 8.108 0.821 1.00 88.75 98 LEU A O 1
ATOM 733 N N . ASP A 1 99 ? -12.427 7.770 1.125 1.00 88.00 99 ASP A N 1
ATOM 734 C CA . ASP A 1 99 ? -11.953 8.983 0.459 1.00 88.00 99 ASP A CA 1
ATOM 735 C C . ASP A 1 99 ? -10.512 8.784 -0.050 1.00 88.00 99 ASP A C 1
ATOM 737 O O . ASP A 1 99 ? -9.943 7.701 0.077 1.00 88.00 99 ASP A O 1
ATOM 741 N N . LYS A 1 100 ? -9.904 9.828 -0.630 1.00 88.31 100 LYS A N 1
ATOM 742 C CA . LYS A 1 100 ? -8.559 9.769 -1.232 1.00 88.31 100 LYS A CA 1
ATOM 743 C C . LYS A 1 100 ? -7.462 9.272 -0.272 1.00 88.31 100 LYS A C 1
ATOM 745 O O . LYS A 1 100 ? -6.474 8.708 -0.739 1.00 88.31 100 LYS A O 1
ATOM 750 N N . SER A 1 101 ? -7.622 9.468 1.033 1.00 87.56 101 SER A N 1
ATOM 751 C CA . SER A 1 101 ? -6.647 9.137 2.084 1.00 87.56 101 SER A CA 1
ATOM 752 C C . SER A 1 101 ? -7.181 8.169 3.147 1.00 87.56 101 SER A C 1
ATOM 754 O O . SER A 1 101 ? -6.430 7.769 4.035 1.00 87.56 101 SER A O 1
ATOM 756 N N . THR A 1 102 ? -8.446 7.764 3.054 1.00 85.94 102 THR A N 1
ATOM 757 C CA . THR A 1 102 ? -9.117 6.930 4.051 1.00 85.94 102 THR A CA 1
ATOM 758 C C . THR A 1 102 ? -9.584 5.622 3.434 1.00 85.94 102 THR A C 1
ATOM 760 O O . THR A 1 102 ? -10.387 5.600 2.498 1.00 85.94 102 THR A O 1
ATOM 763 N N . LEU A 1 103 ? -9.148 4.512 4.030 1.00 91.19 103 LEU A N 1
ATOM 764 C CA . LEU A 1 103 ? -9.689 3.187 3.754 1.00 91.19 103 LEU A CA 1
ATOM 765 C C . LEU A 1 103 ? -10.276 2.553 5.018 1.00 91.19 103 LEU A C 1
ATOM 767 O O . LEU A 1 103 ? -9.797 2.768 6.130 1.00 91.19 103 LEU A O 1
ATOM 771 N N . LYS A 1 104 ? -11.303 1.730 4.831 1.00 91.00 104 LYS A N 1
ATOM 772 C CA . LYS A 1 104 ? -11.926 0.912 5.867 1.00 91.00 104 LYS A CA 1
ATOM 773 C C . LYS A 1 104 ? -11.711 -0.557 5.538 1.00 91.00 104 LYS A C 1
ATOM 775 O O . LYS A 1 104 ? -12.089 -1.023 4.466 1.00 91.00 104 LYS A O 1
ATOM 780 N N . ILE A 1 105 ? -11.129 -1.292 6.481 1.00 91.19 105 ILE A N 1
ATOM 781 C CA . ILE A 1 105 ? -10.953 -2.741 6.381 1.00 91.19 105 ILE A CA 1
ATOM 782 C C . ILE A 1 105 ? -11.915 -3.408 7.358 1.00 91.19 105 ILE A C 1
ATOM 784 O O . ILE A 1 105 ? -11.893 -3.123 8.553 1.00 91.19 105 ILE A O 1
ATOM 788 N N . THR A 1 106 ? -12.746 -4.309 6.847 1.00 91.44 106 THR A N 1
ATOM 789 C CA . THR A 1 106 ? -13.620 -5.164 7.652 1.00 91.44 106 THR A CA 1
ATOM 790 C C . THR A 1 106 ? -13.011 -6.558 7.718 1.00 91.44 106 THR A C 1
ATOM 792 O O . THR A 1 106 ? -12.631 -7.112 6.685 1.00 91.44 106 THR A O 1
ATOM 795 N N . LEU A 1 107 ? -12.912 -7.124 8.920 1.00 91.12 107 LEU A N 1
ATOM 796 C CA . LEU A 1 107 ? -12.392 -8.472 9.152 1.00 91.12 107 LEU A CA 1
ATOM 797 C C . LEU A 1 107 ? -13.536 -9.442 9.462 1.00 91.12 107 LEU A C 1
ATOM 799 O O . LEU A 1 107 ? -14.499 -9.069 10.127 1.00 91.12 107 LEU A O 1
ATOM 803 N N . LYS A 1 108 ? -13.403 -10.698 9.028 1.00 90.88 108 LYS A N 1
ATOM 804 C CA . LYS A 1 108 ? -14.358 -11.785 9.308 1.00 90.88 108 LYS A CA 1
ATOM 805 C C . LYS A 1 108 ? -14.363 -12.176 10.780 1.00 90.88 108 LYS A C 1
ATOM 807 O O . LYS A 1 108 ? -15.406 -12.507 11.322 1.00 90.88 108 LYS A O 1
ATOM 812 N N . ASN A 1 109 ? -13.187 -12.145 11.404 1.00 88.44 109 ASN A N 1
ATOM 813 C CA . ASN A 1 109 ? -12.974 -12.452 12.813 1.00 88.44 109 ASN A CA 1
ATOM 814 C C . ASN A 1 109 ? -11.944 -11.466 13.393 1.00 88.44 109 ASN A C 1
ATOM 816 O O . ASN A 1 109 ? -11.109 -10.960 12.636 1.00 88.44 109 ASN A O 1
ATOM 820 N N . PRO A 1 110 ? -11.949 -11.200 14.711 1.00 87.69 110 PRO A N 1
ATOM 821 C CA . PRO A 1 110 ? -10.920 -10.385 15.350 1.00 87.69 110 PRO A CA 1
ATOM 822 C C . PRO A 1 110 ? -9.524 -11.001 15.180 1.00 87.69 110 PRO A C 1
ATOM 824 O O . PRO A 1 110 ? -9.318 -12.175 15.482 1.00 87.69 110 PRO A O 1
ATOM 827 N N . VAL A 1 111 ? -8.552 -10.201 14.734 1.00 84.44 111 VAL A N 1
ATOM 828 C CA . VAL A 1 111 ? -7.150 -10.619 14.578 1.00 84.44 111 VAL A CA 1
ATOM 829 C C . VAL A 1 111 ? -6.255 -9.618 15.303 1.00 84.44 111 VAL A C 1
ATOM 831 O O . VAL A 1 111 ? -6.047 -8.504 14.830 1.00 84.44 111 VAL A O 1
ATOM 834 N N . ALA A 1 112 ? -5.708 -10.017 16.455 1.00 83.25 112 ALA A N 1
ATOM 835 C CA . ALA A 1 112 ? -4.905 -9.139 17.313 1.00 83.25 112 ALA A CA 1
ATOM 836 C C . ALA A 1 112 ? -3.646 -8.586 16.613 1.00 83.25 112 ALA A C 1
ATOM 838 O O . ALA A 1 112 ? -3.245 -7.453 16.860 1.00 83.25 112 ALA A O 1
ATOM 839 N N . GLY A 1 113 ? -3.046 -9.368 15.709 1.00 80.94 113 GLY A N 1
ATOM 840 C CA . GLY A 1 113 ? -1.838 -8.997 14.965 1.00 80.94 113 GLY A CA 1
ATOM 841 C C . GLY A 1 113 ? -2.083 -8.308 13.621 1.00 80.94 113 GLY A C 1
ATOM 842 O O . GLY A 1 113 ? -1.122 -8.084 12.893 1.00 80.94 113 GLY A O 1
ATOM 843 N N . PHE A 1 114 ? -3.332 -7.976 13.263 1.00 83.00 114 PHE A N 1
ATOM 844 C CA . PHE A 1 114 ? -3.660 -7.539 11.899 1.00 83.00 114 PHE A CA 1
ATOM 845 C C . PHE A 1 114 ? -2.890 -6.290 11.458 1.00 83.00 114 PHE A C 1
ATOM 847 O O . PHE A 1 114 ? -2.427 -6.219 10.322 1.00 83.00 114 PHE A O 1
ATOM 854 N N . LEU A 1 115 ? -2.681 -5.342 12.376 1.00 82.56 115 LEU A N 1
ATOM 855 C CA . LEU A 1 115 ? -1.892 -4.136 12.110 1.00 82.56 115 LEU A CA 1
ATOM 856 C C . LEU A 1 115 ? -0.440 -4.453 11.731 1.00 82.56 115 LEU A C 1
ATOM 858 O O . LEU A 1 115 ? 0.137 -3.743 10.917 1.00 82.56 115 LEU A O 1
ATOM 862 N N . GLY A 1 116 ? 0.133 -5.535 12.265 1.00 80.88 116 GLY A N 1
ATOM 863 C CA . GLY A 1 116 ? 1.471 -5.989 11.891 1.00 80.88 116 GLY A CA 1
ATOM 864 C C . GLY A 1 116 ? 1.542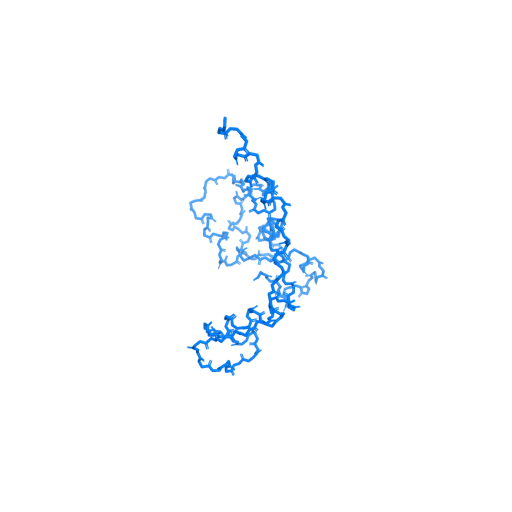 -6.510 10.454 1.00 80.88 116 GLY A C 1
ATOM 865 O O . GLY A 1 116 ? 2.563 -6.333 9.798 1.00 80.88 116 GLY A O 1
ATOM 866 N N . TYR A 1 117 ? 0.458 -7.099 9.941 1.00 79.69 117 TYR A N 1
ATOM 867 C CA . TYR A 1 117 ? 0.406 -7.615 8.570 1.00 79.69 117 TYR A CA 1
ATOM 868 C C . TYR A 1 117 ? 0.284 -6.508 7.525 1.00 79.69 117 TYR A C 1
ATOM 870 O O . TYR A 1 117 ? 0.894 -6.617 6.466 1.00 79.69 117 TYR A O 1
ATOM 878 N N . VAL A 1 118 ? -0.480 -5.452 7.824 1.00 81.75 118 VAL A N 1
ATOM 879 C CA . VAL A 1 118 ? -0.666 -4.290 6.932 1.00 81.75 118 VAL A CA 1
ATOM 880 C C . VAL A 1 118 ? 0.413 -3.211 7.093 1.00 81.75 118 VAL A C 1
ATOM 882 O O . VAL A 1 118 ? 0.393 -2.218 6.371 1.00 81.75 118 VAL A O 1
ATOM 885 N N . ALA A 1 119 ? 1.339 -3.385 8.039 1.00 79.12 119 ALA A N 1
ATOM 886 C CA . ALA A 1 119 ? 2.522 -2.542 8.185 1.00 79.12 119 ALA A CA 1
ATOM 887 C C . ALA A 1 119 ? 3.576 -2.857 7.104 1.00 79.12 119 ALA A C 1
ATOM 889 O O . ALA A 1 119 ? 3.356 -3.652 6.196 1.00 79.12 119 ALA A O 1
ATOM 890 N N . ASN A 1 120 ? 4.762 -2.257 7.203 1.00 70.25 120 ASN A N 1
ATOM 891 C CA . ASN A 1 120 ? 5.871 -2.407 6.253 1.00 70.25 120 ASN A CA 1
ATOM 892 C C . ASN A 1 120 ? 6.593 -3.773 6.334 1.00 70.25 120 ASN A C 1
ATOM 894 O O . ASN A 1 120 ? 7.823 -3.838 6.360 1.00 70.25 120 ASN A O 1
ATOM 898 N N . VAL A 1 121 ? 5.841 -4.873 6.388 1.00 68.81 121 VAL A N 1
ATOM 899 C CA . VAL A 1 121 ? 6.355 -6.244 6.456 1.00 68.81 121 VAL A CA 1
ATOM 900 C C . VAL A 1 121 ? 5.679 -7.094 5.383 1.00 68.81 121 VAL A C 1
ATOM 902 O O . VAL A 1 121 ? 4.455 -7.159 5.295 1.00 68.81 121 VAL A O 1
ATOM 905 N N . ASN A 1 122 ? 6.483 -7.793 4.577 1.00 79.31 122 ASN A N 1
ATOM 906 C CA . ASN A 1 122 ? 6.027 -8.772 3.586 1.00 79.31 122 ASN A CA 1
ATOM 907 C C . ASN A 1 122 ? 4.927 -8.233 2.645 1.00 79.31 122 ASN A C 1
ATOM 909 O O . ASN A 1 122 ? 5.203 -7.396 1.782 1.00 79.31 122 ASN A O 1
ATOM 913 N N . GLY A 1 123 ? 3.692 -8.726 2.798 1.00 76.12 123 GLY A N 1
ATOM 914 C CA . GLY A 1 123 ? 2.535 -8.354 1.982 1.00 76.12 123 GLY A CA 1
ATOM 915 C C . GLY A 1 123 ? 1.975 -6.957 2.260 1.00 76.12 123 GLY A C 1
ATOM 916 O O . GLY A 1 123 ? 1.196 -6.471 1.450 1.00 76.12 123 GLY A O 1
ATOM 917 N N . GLY A 1 124 ? 2.371 -6.309 3.360 1.00 77.25 124 GLY A N 1
ATOM 918 C CA . GLY A 1 124 ? 1.886 -4.971 3.714 1.00 77.25 124 GLY A CA 1
ATOM 919 C C . GLY A 1 124 ? 2.635 -3.830 3.018 1.00 77.25 124 GLY A C 1
ATOM 920 O O . GLY A 1 124 ? 2.295 -2.662 3.191 1.00 77.25 124 GLY A O 1
ATOM 921 N N . ASN A 1 125 ? 3.633 -4.150 2.187 1.00 82.69 125 ASN A N 1
ATOM 922 C CA . ASN A 1 125 ? 4.291 -3.157 1.345 1.00 82.69 125 ASN A CA 1
ATOM 923 C C . ASN A 1 125 ? 3.326 -2.613 0.287 1.00 82.69 125 ASN A C 1
ATOM 925 O O . ASN A 1 125 ? 2.731 -3.360 -0.493 1.00 82.69 125 ASN A O 1
ATOM 929 N N . MET A 1 126 ? 3.220 -1.290 0.247 1.00 87.12 126 MET A N 1
ATOM 930 C CA . MET A 1 126 ? 2.314 -0.587 -0.647 1.00 87.12 126 MET A CA 1
ATOM 931 C C . MET A 1 126 ? 2.938 -0.398 -2.028 1.00 87.12 126 MET A C 1
ATOM 933 O O . MET A 1 126 ? 4.121 -0.076 -2.159 1.00 87.12 126 MET A O 1
ATOM 937 N N . ILE A 1 127 ? 2.131 -0.596 -3.068 1.00 85.50 127 ILE A N 1
ATOM 938 C CA . ILE A 1 127 ? 2.555 -0.493 -4.464 1.00 85.50 127 ILE A CA 1
ATOM 939 C C . ILE A 1 127 ? 1.702 0.503 -5.240 1.00 85.50 127 ILE A C 1
ATOM 941 O O . ILE A 1 127 ? 0.527 0.715 -4.942 1.00 85.50 127 ILE A O 1
ATOM 945 N N . CYS A 1 128 ? 2.288 1.079 -6.287 1.00 85.50 128 CYS A N 1
ATOM 946 C CA . CYS A 1 128 ? 1.557 1.933 -7.212 1.00 85.50 128 CYS A CA 1
ATOM 947 C C . CYS A 1 128 ? 0.657 1.075 -8.114 1.00 85.50 128 CYS A C 1
ATOM 949 O O . CYS A 1 128 ? 1.153 0.282 -8.922 1.00 85.50 128 CYS A O 1
ATOM 951 N N . LYS A 1 129 ? -0.669 1.251 -8.012 1.00 85.44 129 LYS A N 1
ATOM 952 C CA . LYS A 1 129 ? -1.650 0.479 -8.792 1.00 85.44 129 LYS A CA 1
ATOM 953 C C . LYS A 1 129 ? -1.409 0.623 -10.292 1.00 85.44 129 LYS A C 1
ATOM 955 O O . LYS A 1 129 ? -1.318 -0.374 -11.000 1.00 85.44 129 LYS A O 1
ATOM 960 N N . LYS A 1 130 ? -1.244 1.864 -10.759 1.00 84.62 130 LYS A N 1
ATOM 961 C CA . LYS A 1 130 ? -1.039 2.175 -12.180 1.00 84.62 130 LYS A CA 1
ATOM 962 C C . LYS A 1 130 ? 0.196 1.466 -12.742 1.00 84.62 130 LYS A C 1
ATOM 964 O O . LYS A 1 130 ? 0.123 0.857 -13.799 1.00 84.62 130 LYS A O 1
ATOM 969 N N . ALA A 1 131 ? 1.304 1.495 -12.004 1.00 83.00 131 ALA A N 1
ATOM 970 C CA . ALA A 1 131 ? 2.533 0.822 -12.408 1.00 83.00 131 ALA A CA 1
ATOM 971 C C . ALA A 1 131 ? 2.347 -0.703 -12.485 1.00 83.00 131 ALA A C 1
ATOM 973 O O . ALA A 1 131 ? 2.815 -1.340 -13.426 1.00 83.00 131 ALA A O 1
ATOM 974 N N . ALA A 1 132 ? 1.641 -1.289 -11.516 1.00 85.50 132 ALA A N 1
ATOM 975 C CA . ALA A 1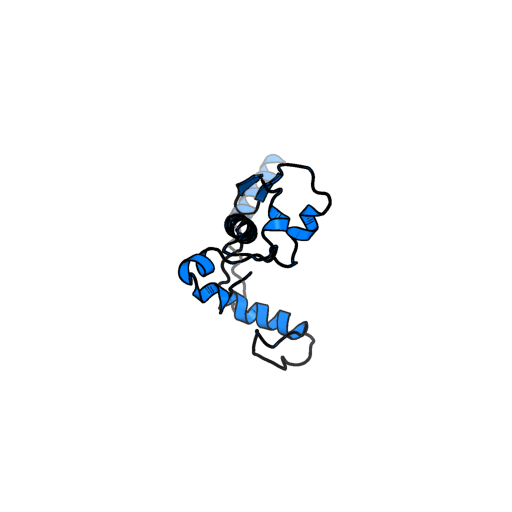 132 ? 1.359 -2.719 -11.510 1.00 85.50 132 ALA A CA 1
ATOM 976 C C . ALA A 1 132 ? 0.449 -3.152 -12.670 1.00 85.50 132 ALA A C 1
ATOM 978 O O . ALA A 1 132 ? 0.682 -4.205 -13.258 1.00 85.50 132 ALA A O 1
ATOM 979 N N . GLU A 1 133 ? -0.550 -2.341 -13.020 1.00 86.19 133 GLU A N 1
ATOM 980 C CA . GLU A 1 133 ? -1.441 -2.591 -14.159 1.00 86.19 133 GLU A CA 1
ATOM 981 C C . GLU A 1 133 ? -0.714 -2.424 -15.505 1.00 86.19 133 GLU A C 1
ATOM 983 O O . GLU A 1 133 ? -0.866 -3.267 -16.384 1.00 86.19 133 GLU A O 1
ATOM 988 N N . GLU A 1 134 ? 0.124 -1.392 -15.658 1.00 85.56 134 GLU A N 1
ATOM 989 C CA . GLU A 1 134 ? 0.884 -1.137 -16.893 1.00 85.56 134 GLU A CA 1
ATOM 990 C C . GLU A 1 134 ? 1.980 -2.181 -17.148 1.00 85.56 134 GLU A C 1
ATOM 992 O O . GLU A 1 134 ? 2.221 -2.566 -18.292 1.00 85.56 134 GLU A O 1
ATOM 997 N N . MET A 1 135 ? 2.661 -2.649 -16.097 1.00 82.31 135 MET A N 1
ATOM 998 C CA . MET A 1 135 ? 3.771 -3.598 -16.233 1.00 82.31 135 MET A CA 1
ATOM 999 C C . MET A 1 135 ? 3.342 -5.068 -16.216 1.00 82.31 135 MET A C 1
ATOM 1001 O O . MET A 1 135 ? 4.122 -5.923 -16.646 1.00 82.31 135 MET A O 1
ATOM 1005 N N . GLY A 1 136 ? 2.145 -5.386 -15.713 1.00 84.00 136 GLY A N 1
ATOM 1006 C CA . GLY A 1 136 ? 1.639 -6.756 -15.629 1.00 84.00 136 GLY A CA 1
ATOM 1007 C C . GLY A 1 136 ? 2.634 -7.706 -14.952 1.00 84.00 136 GLY A C 1
ATOM 1008 O O . GLY A 1 136 ? 3.140 -7.435 -13.862 1.00 84.00 136 GLY A O 1
ATOM 1009 N N . GLU A 1 137 ? 2.971 -8.813 -15.617 1.00 82.69 137 GLU A N 1
ATOM 1010 C CA . GLU A 1 137 ? 3.927 -9.808 -15.104 1.00 82.69 137 GLU A CA 1
ATOM 1011 C C . GLU A 1 137 ? 5.338 -9.242 -14.871 1.00 82.69 137 GLU A C 1
ATOM 1013 O O . GLU A 1 137 ? 6.053 -9.686 -13.969 1.00 82.69 137 GLU A O 1
ATOM 1018 N N . ASN A 1 138 ? 5.742 -8.216 -15.630 1.00 81.88 138 ASN A N 1
ATOM 1019 C CA . ASN A 1 138 ? 7.056 -7.593 -15.470 1.00 81.88 138 ASN A CA 1
ATOM 1020 C C . ASN A 1 138 ? 7.175 -6.784 -14.173 1.00 81.88 138 ASN A C 1
ATOM 1022 O O . ASN A 1 138 ? 8.297 -6.512 -13.735 1.00 81.88 138 ASN A O 1
ATOM 1026 N N . PHE A 1 139 ? 6.056 -6.461 -13.516 1.00 82.31 139 PHE A N 1
ATOM 1027 C CA . PHE A 1 139 ? 6.058 -5.758 -12.235 1.00 82.31 139 PHE A CA 1
ATOM 1028 C C . PHE A 1 139 ? 6.859 -6.515 -11.168 1.00 82.31 139 PHE A C 1
ATOM 1030 O O . PHE A 1 139 ? 7.561 -5.901 -10.371 1.00 82.31 139 PHE A O 1
ATOM 1037 N N . ALA A 1 140 ? 6.828 -7.852 -11.183 1.00 77.81 140 ALA A N 1
ATOM 1038 C CA . ALA A 1 140 ? 7.580 -8.670 -10.230 1.00 77.81 140 ALA A CA 1
ATOM 1039 C C . ALA A 1 140 ? 9.105 -8.480 -10.338 1.00 77.81 140 ALA A C 1
ATOM 1041 O O . ALA A 1 140 ? 9.815 -8.650 -9.351 1.00 77.81 140 ALA A O 1
ATOM 1042 N N . LYS A 1 141 ? 9.611 -8.111 -11.522 1.00 80.31 141 LYS A N 1
ATOM 1043 C CA . LYS A 1 141 ? 11.044 -7.878 -11.770 1.00 80.31 141 LYS A CA 1
ATOM 1044 C C . LYS A 1 141 ? 11.456 -6.423 -11.538 1.00 80.31 141 LYS A C 1
ATOM 1046 O O . LYS A 1 141 ? 12.639 -6.153 -11.356 1.00 80.31 141 LYS A O 1
ATOM 1051 N N . LYS A 1 142 ? 10.500 -5.491 -11.595 1.00 79.50 142 LYS A N 1
ATOM 1052 C CA . LYS A 1 142 ? 10.714 -4.044 -11.456 1.00 79.50 142 LYS A CA 1
ATOM 1053 C C . LYS A 1 142 ? 9.578 -3.414 -10.637 1.00 79.50 142 LYS A C 1
ATOM 1055 O O . LYS A 1 142 ? 8.773 -2.666 -11.193 1.00 79.50 142 LYS A O 1
ATOM 1060 N N . PRO A 1 143 ? 9.465 -3.741 -9.338 1.00 78.44 143 PRO A N 1
ATOM 1061 C CA . PRO A 1 143 ? 8.373 -3.230 -8.526 1.00 78.44 143 PRO A CA 1
ATOM 1062 C C . PRO A 1 143 ? 8.529 -1.722 -8.319 1.00 78.44 143 PRO A C 1
ATOM 1064 O O . PRO A 1 143 ? 9.613 -1.237 -7.998 1.00 78.44 143 PRO A O 1
ATOM 1067 N N . ILE A 1 144 ? 7.428 -0.989 -8.476 1.00 76.69 144 ILE A N 1
ATOM 1068 C CA . ILE A 1 144 ? 7.345 0.439 -8.155 1.00 76.69 144 ILE A CA 1
ATOM 1069 C C . ILE A 1 144 ? 6.438 0.598 -6.933 1.00 76.69 144 ILE A C 1
ATOM 1071 O O . ILE A 1 144 ? 5.232 0.333 -6.997 1.00 76.69 144 ILE A O 1
ATOM 1075 N N . GLY A 1 145 ? 7.060 0.985 -5.821 1.00 74.50 145 GLY A N 1
ATOM 1076 C CA . GLY A 1 145 ? 6.403 1.322 -4.560 1.00 74.50 145 GLY A CA 1
ATOM 1077 C C . GLY A 1 145 ? 6.046 2.806 -4.460 1.00 74.50 145 GLY A C 1
ATOM 1078 O O . GLY A 1 145 ? 5.909 3.490 -5.477 1.00 74.50 145 GLY A O 1
ATOM 1079 N N . THR A 1 146 ? 5.896 3.270 -3.221 1.00 63.59 146 THR A N 1
ATOM 1080 C CA . THR A 1 146 ? 5.749 4.685 -2.841 1.00 63.59 146 THR A CA 1
ATOM 1081 C C . THR A 1 146 ? 7.087 5.338 -2.555 1.00 63.59 146 THR A C 1
ATOM 1083 O O . THR A 1 146 ? 7.892 4.677 -1.859 1.00 63.59 146 THR A O 1
#

pLDDT: mean 73.95, std 14.19, range [43.62, 92.94]

Foldseek 3Di:
DVVVVVVVVVVVVVPDDPPDDPDPDDDDDDPDPPQPDLPPVPRPDPVNCVVNCVVPCVVDVPDDQWLVQQQVLLVQCLDPVRFPNNVLSPQWDDWARPDRHDIDTDGNDDDPCNVVVLPPDGSVFTFDPVVCVVCPPCCVVPTHGD

Sequence (146 aa):
MKKIVFGIVCAALLLAPPAFAQKKSLVVGMGSADAGKLDPHIASTTPDKGLLSWMFNGLVRVREFTADDAAYSIKRASNKATSSYSNDYSAVDKVEVLDKSTLKITLKNPVAGFLGYVANVNGGNMICKKAAEEMGENFAKKPIGT

Secondary structure (DSSP, 8-state):
-HHHHHHHHHHHHTT------S-S------SS---S---TTT--SHHHHHHHHHHHTTTS--PPP-HHHHHHHHHHHT-TTT-TTGGGGTTEEEEEEEETTEEEEEESS--TTHHHHHSSSGGG--B-HHHHHHHGGGGGTS--B-

Radius of gyration: 24.37 Å; chains: 1; bounding box: 48×74×34 Å